Protein AF-A0A699XRI7-F1 (afdb_monomer)

Secondary structure (DSSP, 8-state):
--HHHHHHHHHHS-HHHHHHHHHTTT--EEE-TTS-EEETT--HHHHHHHHHHHHHHTT-----S-------B-TTSSB-

Mean predicted aligned error: 4.86 Å

Structure (mmCIF, N/CA/C/O backbone):
data_AF-A0A699XRI7-F1
#
_entry.id   AF-A0A699XRI7-F1
#
loop_
_atom_site.group_PDB
_atom_site.id
_atom_site.type_symbol
_atom_site.label_atom_id
_atom_site.label_alt_id
_atom_site.label_comp_id
_atom_site.label_asym_id
_atom_site.label_entity_id
_atom_site.label_seq_id
_atom_site.pdbx_PDB_ins_code
_atom_site.Cartn_x
_atom_site.Cartn_y
_atom_site.Cartn_z
_atom_site.occupancy
_atom_site.B_iso_or_equiv
_atom_site.auth_seq_id
_atom_site.auth_comp_id
_atom_site.auth_asym_id
_atom_site.auth_atom_id
_atom_site.pdbx_PDB_model_num
ATOM 1 N N . ARG A 1 1 ? 14.992 11.561 10.121 1.00 47.12 1 ARG A N 1
ATOM 2 C CA . ARG A 1 1 ? 14.045 11.408 11.261 1.00 47.12 1 ARG A CA 1
ATOM 3 C C . ARG A 1 1 ? 13.008 10.345 10.861 1.00 47.12 1 ARG A C 1
ATOM 5 O O . ARG A 1 1 ? 12.635 10.363 9.702 1.00 47.12 1 ARG A O 1
ATOM 12 N N . GLY A 1 2 ? 12.635 9.389 11.728 1.00 58.97 2 GLY A N 1
ATOM 13 C CA . GLY A 1 2 ? 11.636 8.325 11.440 1.00 58.97 2 GLY A CA 1
ATOM 14 C C . GLY A 1 2 ? 12.168 6.886 11.259 1.00 58.97 2 GLY A C 1
ATOM 15 O O . GLY A 1 2 ? 11.449 5.926 11.514 1.00 58.97 2 GLY A O 1
ATOM 16 N N . GLY A 1 3 ? 13.450 6.702 10.917 1.00 61.88 3 GLY A N 1
ATOM 17 C CA . GLY A 1 3 ? 14.000 5.371 10.596 1.00 61.88 3 GLY A CA 1
ATOM 18 C C . GLY A 1 3 ? 13.931 4.333 11.728 1.00 61.88 3 GLY A C 1
ATOM 19 O O . GLY A 1 3 ? 13.788 3.146 11.459 1.00 61.88 3 GLY A O 1
ATOM 20 N N . ARG A 1 4 ? 13.971 4.760 13.002 1.00 68.44 4 ARG A N 1
ATOM 21 C CA . ARG A 1 4 ? 13.890 3.831 14.145 1.00 68.44 4 ARG A CA 1
ATOM 22 C C . ARG A 1 4 ? 12.471 3.300 14.384 1.00 68.44 4 ARG A C 1
ATOM 24 O O . ARG A 1 4 ? 12.337 2.160 14.803 1.00 68.44 4 ARG A O 1
ATOM 31 N N . GLN A 1 5 ? 11.440 4.097 14.093 1.00 79.06 5 GLN A N 1
ATOM 32 C CA . GLN A 1 5 ? 10.029 3.720 14.281 1.00 79.06 5 GLN A CA 1
ATOM 33 C C . GLN A 1 5 ? 9.540 2.768 13.183 1.00 79.06 5 GLN A C 1
ATOM 35 O O . GLN A 1 5 ? 8.735 1.885 13.445 1.00 79.06 5 GLN A O 1
ATOM 40 N N . LEU A 1 6 ? 10.075 2.894 11.965 1.00 85.75 6 LEU A N 1
ATOM 41 C CA . LEU A 1 6 ? 9.704 2.024 10.845 1.00 85.75 6 LEU A CA 1
ATOM 42 C C . LEU A 1 6 ? 10.449 0.681 10.838 1.00 85.75 6 LEU A C 1
ATOM 44 O O . LEU A 1 6 ? 10.054 -0.226 10.112 1.00 85.75 6 LEU A O 1
ATOM 48 N N . LYS A 1 7 ? 11.504 0.522 11.652 1.00 87.56 7 LYS A N 1
ATOM 49 C CA . LYS A 1 7 ? 12.325 -0.700 11.679 1.00 87.56 7 LYS A CA 1
ATOM 50 C C . LYS A 1 7 ? 11.501 -1.951 11.998 1.00 87.56 7 LYS A C 1
ATOM 52 O O . LYS A 1 7 ? 11.782 -3.011 11.453 1.00 87.56 7 LYS A O 1
ATOM 57 N N . GLU A 1 8 ? 10.507 -1.843 12.876 1.00 89.62 8 GLU A N 1
ATOM 58 C CA . GLU A 1 8 ? 9.618 -2.962 13.215 1.00 89.62 8 GLU A CA 1
ATOM 59 C C . GLU A 1 8 ? 8.583 -3.229 12.118 1.00 89.62 8 GLU A C 1
ATOM 61 O O . GLU A 1 8 ? 8.306 -4.382 11.803 1.00 89.62 8 GLU A O 1
ATOM 66 N N . ALA A 1 9 ? 8.049 -2.176 11.493 1.00 91.75 9 ALA A N 1
ATOM 67 C CA . ALA A 1 9 ? 7.119 -2.310 10.376 1.00 91.75 9 ALA A CA 1
ATOM 68 C C . ALA A 1 9 ? 7.784 -3.015 9.184 1.00 91.75 9 ALA A C 1
ATOM 70 O O . ALA A 1 9 ? 7.229 -3.978 8.666 1.00 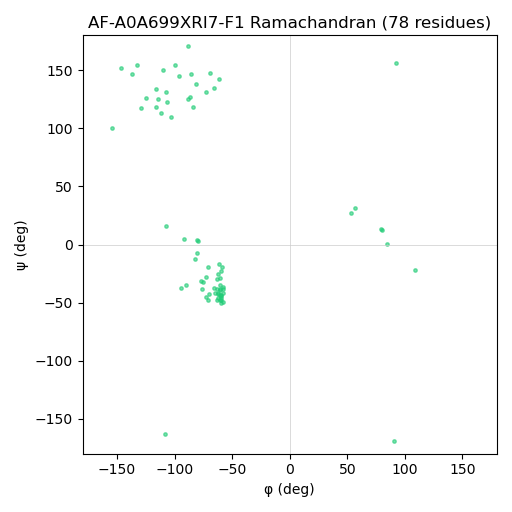91.75 9 ALA A O 1
ATOM 71 N N . PHE A 1 10 ? 9.012 -2.625 8.822 1.00 91.31 10 PHE A N 1
ATOM 72 C CA . PHE A 1 10 ? 9.750 -3.241 7.713 1.00 91.31 10 PHE A CA 1
ATOM 73 C C . PHE A 1 10 ? 10.239 -4.665 7.988 1.00 91.31 10 PHE A C 1
ATOM 75 O O . PHE A 1 10 ? 10.519 -5.389 7.041 1.00 91.31 10 PHE A O 1
ATOM 82 N N . GLN A 1 11 ? 10.322 -5.086 9.254 1.00 91.31 11 GLN A N 1
ATOM 83 C CA . GLN A 1 11 ? 10.536 -6.499 9.588 1.00 91.31 11 GLN A CA 1
ATOM 84 C C . GLN A 1 11 ? 9.287 -7.349 9.331 1.00 91.31 11 GLN A C 1
ATOM 86 O O . GLN A 1 11 ? 9.414 -8.540 9.073 1.00 91.31 11 GLN A O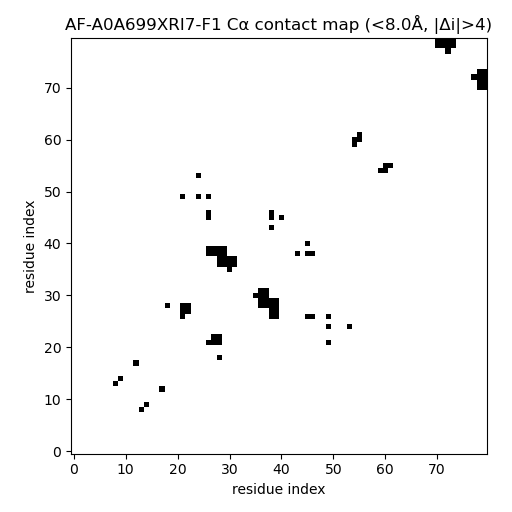 1
ATOM 91 N N . LYS A 1 12 ? 8.090 -6.755 9.423 1.00 94.56 12 LYS A N 1
ATOM 92 C CA . LYS A 1 12 ? 6.813 -7.443 9.176 1.00 94.56 12 LYS A CA 1
ATOM 93 C C . LYS A 1 12 ? 6.376 -7.366 7.713 1.00 94.56 12 LYS A C 1
ATOM 95 O O . LYS A 1 12 ? 5.724 -8.285 7.236 1.00 94.56 12 LYS A O 1
ATOM 100 N N . PHE A 1 13 ? 6.670 -6.253 7.043 1.00 96.56 13 PHE A N 1
ATOM 101 C CA . PHE A 1 13 ? 6.295 -6.005 5.656 1.00 96.56 13 PHE A CA 1
ATOM 102 C C . PHE A 1 13 ? 7.269 -5.005 5.017 1.00 96.56 13 PHE A C 1
ATOM 104 O O . PHE A 1 13 ? 7.193 -3.795 5.252 1.00 96.56 13 PHE A O 1
ATOM 111 N N . GLY A 1 14 ? 8.219 -5.519 4.241 1.00 95.06 14 GLY A N 1
ATOM 112 C CA . GLY A 1 14 ? 9.259 -4.749 3.565 1.00 95.06 14 GLY A CA 1
ATOM 113 C C . GLY A 1 14 ? 9.070 -4.655 2.049 1.00 95.06 14 GLY A C 1
ATOM 114 O O . GLY A 1 14 ? 8.002 -4.916 1.492 1.00 95.06 14 GLY A O 1
ATOM 115 N N . VAL A 1 15 ? 10.149 -4.280 1.356 1.00 95.00 15 VAL A N 1
ATOM 116 C CA . VAL A 1 15 ? 10.167 -4.165 -0.113 1.00 95.00 15 VAL A CA 1
ATOM 117 C C . VAL A 1 15 ? 9.857 -5.503 -0.804 1.00 95.00 15 VAL A C 1
ATOM 119 O O . VAL A 1 15 ? 8.985 -5.503 -1.673 1.00 95.00 15 VAL A O 1
ATOM 122 N N . PRO A 1 16 ? 10.473 -6.647 -0.428 1.00 96.12 16 PRO A N 1
ATOM 123 C CA . PRO A 1 16 ? 10.154 -7.928 -1.063 1.00 96.12 16 PRO A CA 1
ATOM 124 C C . PRO A 1 16 ? 8.684 -8.323 -0.884 1.00 96.12 16 PRO A C 1
ATOM 126 O O . PRO A 1 16 ? 8.051 -8.788 -1.830 1.00 96.12 16 PRO A O 1
ATOM 129 N N . ASP A 1 17 ? 8.120 -8.074 0.302 1.00 98.00 17 ASP A N 1
ATOM 130 C CA . ASP A 1 17 ? 6.711 -8.351 0.589 1.00 98.00 17 ASP A CA 1
ATOM 131 C C . ASP A 1 17 ? 5.792 -7.481 -0.263 1.00 98.00 17 ASP A C 1
ATOM 133 O O . ASP A 1 17 ? 4.823 -7.980 -0.826 1.00 98.00 17 ASP A O 1
ATOM 137 N N . THR A 1 18 ? 6.133 -6.201 -0.430 1.00 96.94 18 THR A N 1
ATOM 138 C CA . THR A 1 18 ? 5.389 -5.272 -1.294 1.00 96.94 18 THR A CA 1
ATOM 139 C C . THR A 1 18 ? 5.365 -5.764 -2.743 1.00 96.94 18 THR A C 1
ATOM 141 O O . THR A 1 18 ? 4.294 -5.826 -3.350 1.00 96.94 18 THR A O 1
ATOM 144 N N . ILE A 1 19 ? 6.519 -6.171 -3.289 1.00 97.50 19 ILE A N 1
ATOM 145 C CA . ILE A 1 19 ? 6.624 -6.710 -4.656 1.00 97.50 19 ILE A CA 1
ATOM 146 C C . ILE A 1 19 ? 5.758 -7.966 -4.799 1.00 97.50 19 ILE A C 1
ATOM 148 O O . ILE A 1 19 ? 4.935 -8.055 -5.712 1.00 97.50 19 ILE A O 1
ATOM 152 N N . ASN A 1 20 ? 5.899 -8.914 -3.871 1.00 98.25 20 ASN A N 1
ATOM 153 C CA . ASN A 1 20 ? 5.149 -10.168 -3.891 1.00 98.25 20 ASN A CA 1
ATOM 154 C C . ASN A 1 20 ? 3.639 -9.940 -3.739 1.00 98.25 20 ASN A C 1
ATOM 156 O O . ASN A 1 20 ? 2.842 -10.598 -4.409 1.00 98.25 20 ASN A O 1
ATOM 160 N N . TRP A 1 21 ? 3.232 -8.991 -2.895 1.00 98.44 21 TRP A N 1
ATOM 161 C CA . TRP A 1 21 ? 1.828 -8.667 -2.650 1.00 98.44 21 TRP A CA 1
ATOM 162 C C . TRP A 1 21 ? 1.128 -8.159 -3.914 1.00 98.44 21 TRP A C 1
ATOM 164 O O . TRP A 1 21 ? -0.002 -8.578 -4.195 1.00 98.44 21 TRP A O 1
ATOM 174 N N . PHE A 1 22 ? 1.808 -7.302 -4.685 1.00 98.44 22 PHE A N 1
ATOM 175 C CA . PHE A 1 22 ? 1.330 -6.819 -5.982 1.00 98.44 22 PHE A CA 1
ATOM 176 C C . PHE A 1 22 ? 1.359 -7.919 -7.049 1.00 98.44 22 PHE A C 1
ATOM 178 O O . PHE A 1 22 ? 0.365 -8.093 -7.757 1.00 98.44 22 PHE A O 1
ATOM 185 N N . ALA A 1 23 ? 2.425 -8.723 -7.108 1.00 98.12 23 ALA A N 1
ATOM 186 C CA . ALA A 1 23 ? 2.540 -9.825 -8.064 1.00 98.12 23 ALA A CA 1
ATOM 187 C C . ALA A 1 23 ? 1.414 -10.862 -7.897 1.00 98.12 23 ALA A C 1
ATOM 189 O O . ALA A 1 23 ? 0.779 -11.250 -8.877 1.00 98.12 23 ALA A O 1
ATOM 190 N N . GLN A 1 24 ? 1.077 -11.236 -6.656 1.00 98.06 24 GLN A N 1
ATOM 191 C CA . GLN A 1 24 ? -0.056 -12.126 -6.344 1.00 98.06 24 GLN A CA 1
ATOM 192 C C . GLN A 1 24 ? -1.421 -11.559 -6.771 1.00 98.06 24 GLN A C 1
ATOM 194 O O . GLN A 1 24 ? -2.403 -12.294 -6.843 1.00 98.06 24 GLN A O 1
ATOM 199 N N . ARG A 1 25 ? -1.499 -10.252 -7.035 1.00 97.81 25 ARG A N 1
ATOM 200 C CA . ARG A 1 25 ? -2.705 -9.538 -7.482 1.00 97.81 25 ARG A CA 1
ATOM 201 C C . ARG A 1 25 ? -2.624 -9.123 -8.951 1.00 97.81 25 ARG A C 1
ATOM 203 O O . ARG A 1 25 ? -3.413 -8.292 -9.386 1.00 97.81 25 ARG A O 1
ATOM 210 N N . GLY A 1 26 ? -1.692 -9.706 -9.708 1.00 97.25 26 GLY A N 1
ATOM 211 C CA . GLY A 1 26 ? -1.560 -9.492 -11.149 1.00 97.25 26 GLY A CA 1
ATOM 212 C C . GLY A 1 26 ? -0.866 -8.188 -11.540 1.00 97.25 26 GLY A C 1
ATOM 213 O O . GLY A 1 26 ? -0.915 -7.811 -12.707 1.00 97.25 26 GLY A O 1
ATOM 214 N N . VAL A 1 27 ? -0.214 -7.496 -10.600 1.00 98.44 27 VAL A N 1
ATOM 215 C CA . VAL A 1 27 ? 0.555 -6.282 -10.894 1.00 98.44 27 VAL A CA 1
ATOM 216 C C . VAL A 1 27 ? 2.044 -6.603 -10.908 1.00 98.44 27 VAL A C 1
ATOM 218 O O . VAL A 1 27 ? 2.658 -6.834 -9.868 1.00 98.44 27 VAL A O 1
ATOM 221 N N . THR A 1 28 ? 2.643 -6.571 -12.096 1.00 98.00 28 THR A N 1
ATOM 222 C CA . THR A 1 28 ? 4.096 -6.675 -12.262 1.00 98.00 28 THR A CA 1
ATOM 223 C C . THR A 1 28 ? 4.737 -5.298 -12.143 1.00 98.00 28 THR A C 1
ATOM 225 O O . THR A 1 28 ? 4.361 -4.369 -12.867 1.00 98.00 28 THR A O 1
ATOM 228 N N . LEU A 1 29 ? 5.726 -5.180 -11.257 1.00 98.25 29 LEU A N 1
ATOM 229 C CA . LEU A 1 29 ? 6.528 -3.972 -11.082 1.00 98.25 29 LEU A CA 1
ATOM 230 C C . LEU A 1 29 ? 7.835 -4.064 -11.880 1.00 98.25 29 LEU A C 1
ATOM 232 O O . LEU A 1 29 ? 8.428 -5.137 -11.992 1.00 98.25 29 LEU A O 1
ATOM 236 N N . LYS A 1 30 ? 8.290 -2.926 -12.402 1.00 97.56 30 LYS A N 1
ATOM 237 C CA . LYS A 1 30 ? 9.626 -2.716 -12.967 1.00 97.56 30 LYS A CA 1
ATOM 238 C C . LYS A 1 30 ? 10.429 -1.797 -12.054 1.00 97.56 30 LYS A C 1
ATOM 240 O O . LYS A 1 30 ? 9.849 -0.929 -11.405 1.00 97.56 30 LYS A O 1
ATOM 245 N N . THR A 1 31 ? 11.745 -1.969 -12.046 1.00 97.31 31 THR A N 1
ATOM 246 C CA . THR A 1 31 ? 12.681 -1.118 -11.302 1.00 97.31 31 THR A CA 1
ATOM 247 C C . THR A 1 31 ? 13.441 -0.232 -12.279 1.00 97.31 31 THR A C 1
ATOM 249 O O . THR A 1 31 ? 13.965 -0.723 -13.279 1.00 97.31 31 THR A O 1
ATOM 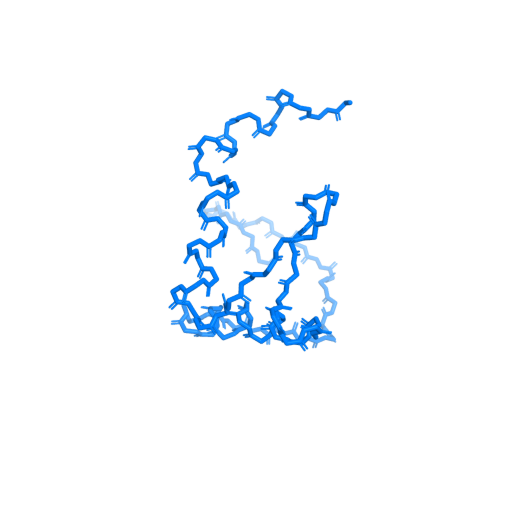252 N N . GLU A 1 32 ? 13.498 1.064 -12.002 1.00 96.88 32 GLU A N 1
ATOM 253 C CA . GLU A 1 32 ? 14.286 2.032 -12.766 1.00 96.88 32 GLU A CA 1
ATOM 254 C C . GLU A 1 32 ? 15.723 2.136 -12.231 1.00 96.88 32 GLU A C 1
ATOM 256 O O . GLU 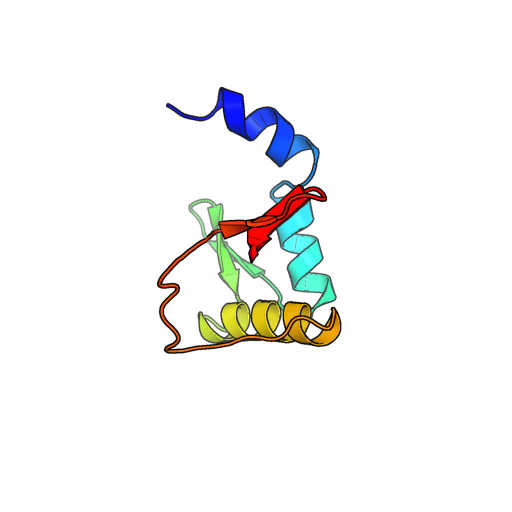A 1 32 ? 16.057 1.592 -11.178 1.00 96.88 32 GLU A O 1
ATOM 261 N N . ALA A 1 33 ? 16.596 2.841 -12.956 1.00 96.12 33 ALA A N 1
ATOM 262 C CA . ALA A 1 33 ? 18.026 2.930 -12.642 1.00 96.12 33 ALA A CA 1
ATOM 263 C C . ALA A 1 33 ? 18.336 3.527 -11.254 1.00 96.12 33 ALA A C 1
ATOM 265 O O . ALA A 1 33 ? 19.397 3.264 -10.694 1.00 96.12 33 ALA A O 1
ATOM 266 N N . ASP A 1 34 ? 17.416 4.309 -10.691 1.00 95.62 34 ASP A N 1
ATOM 267 C CA . ASP A 1 34 ? 17.530 4.908 -9.358 1.00 95.62 34 ASP A CA 1
ATOM 268 C C . ASP A 1 34 ? 16.921 4.042 -8.237 1.00 95.62 34 ASP A C 1
ATOM 270 O O . ASP A 1 34 ? 16.883 4.455 -7.078 1.00 95.62 34 ASP A O 1
ATOM 274 N N . GLY A 1 35 ? 16.451 2.835 -8.568 1.00 93.88 35 GLY A N 1
ATOM 275 C CA . GLY A 1 35 ? 15.853 1.893 -7.626 1.00 93.88 35 GLY A CA 1
ATOM 276 C C . GLY A 1 35 ? 14.367 2.127 -7.351 1.00 93.88 35 GLY A C 1
ATOM 277 O O . GLY A 1 35 ? 13.773 1.365 -6.581 1.00 93.88 35 GLY A O 1
ATOM 278 N N . ARG A 1 36 ? 13.736 3.136 -7.967 1.00 96.44 36 ARG A N 1
ATOM 279 C CA . ARG A 1 36 ? 12.282 3.318 -7.872 1.00 96.44 36 ARG A CA 1
ATOM 280 C C . ARG A 1 36 ? 11.557 2.206 -8.617 1.00 96.44 36 ARG A C 1
ATOM 282 O O . ARG A 1 36 ? 12.033 1.707 -9.633 1.00 96.44 36 ARG A O 1
ATOM 289 N N . MET A 1 37 ? 10.384 1.841 -8.109 1.00 97.25 37 MET A N 1
ATOM 290 C CA . MET A 1 37 ? 9.549 0.798 -8.692 1.00 97.25 37 MET A CA 1
ATOM 291 C C . MET A 1 37 ? 8.225 1.369 -9.182 1.00 97.25 37 MET A C 1
ATOM 293 O O . MET A 1 37 ? 7.557 2.109 -8.461 1.00 97.25 37 MET A O 1
ATOM 297 N N . PHE A 1 38 ? 7.838 0.977 -10.391 1.00 98.06 38 PHE A N 1
ATOM 298 C CA . PHE A 1 38 ? 6.604 1.398 -11.053 1.00 98.06 38 PHE A CA 1
ATOM 299 C C . PHE A 1 38 ? 5.875 0.182 -11.627 1.00 98.06 38 PHE A C 1
ATOM 301 O O . PHE A 1 38 ? 6.522 -0.822 -11.929 1.00 98.06 38 PHE A O 1
ATOM 308 N N . PRO A 1 39 ? 4.543 0.222 -11.804 1.00 98.31 39 PRO A N 1
ATOM 309 C CA . PRO A 1 39 ? 3.862 -0.817 -12.563 1.00 98.31 39 PRO A CA 1
ATOM 310 C C . PRO A 1 39 ? 4.384 -0.829 -14.001 1.00 98.31 39 PRO A C 1
ATOM 312 O O . PRO A 1 39 ? 4.619 0.216 -14.604 1.00 98.31 39 PRO A O 1
ATOM 315 N N . THR A 1 40 ? 4.520 -2.017 -14.580 1.00 98.31 40 THR A N 1
ATOM 316 C CA . THR A 1 40 ? 4.927 -2.188 -15.988 1.00 98.31 40 THR A CA 1
ATOM 317 C C . THR A 1 40 ? 3.989 -1.504 -16.987 1.00 98.31 40 THR A C 1
ATOM 319 O O . THR A 1 40 ? 4.397 -1.225 -18.106 1.00 98.31 40 THR A O 1
ATOM 322 N N . THR A 1 41 ? 2.757 -1.191 -16.577 1.00 98.06 41 THR A N 1
ATOM 323 C CA . THR A 1 41 ? 1.766 -0.454 -17.371 1.00 98.06 41 THR A CA 1
ATOM 324 C C . THR A 1 41 ? 1.975 1.064 -17.372 1.00 98.06 41 THR A C 1
ATOM 326 O O . THR A 1 41 ? 1.196 1.759 -18.014 1.00 98.06 41 THR A O 1
ATOM 329 N N . ASP A 1 42 ? 2.910 1.590 -16.571 1.00 97.31 42 ASP A N 1
ATOM 330 C CA . ASP A 1 42 ? 3.156 3.032 -16.395 1.00 97.31 42 ASP A CA 1
ATOM 331 C C . ASP A 1 42 ? 1.919 3.862 -16.006 1.00 97.31 42 ASP A C 1
ATOM 333 O O . ASP A 1 42 ? 1.836 5.060 -16.259 1.00 97.31 42 ASP A O 1
ATOM 337 N N . SER A 1 43 ? 0.950 3.228 -15.339 1.00 98.12 43 SER A N 1
ATOM 338 C CA . SER A 1 43 ? -0.290 3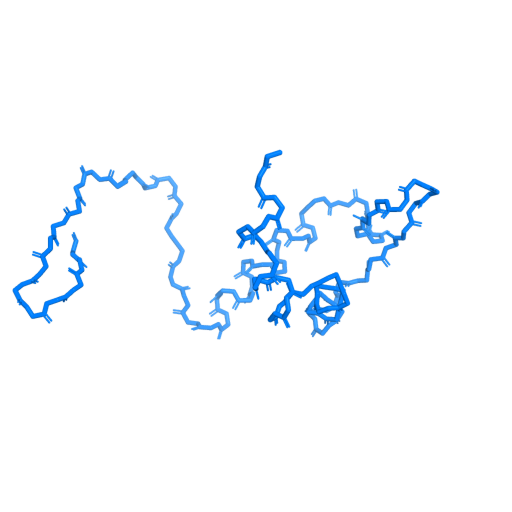.869 -14.900 1.00 98.12 43 SER A CA 1
ATOM 339 C C . SER A 1 43 ? -0.482 3.693 -13.402 1.00 98.12 43 SER A C 1
ATOM 341 O O . SER A 1 43 ? -0.491 2.571 -12.892 1.00 98.12 43 SER A O 1
ATOM 343 N N . SER A 1 44 ? -0.685 4.804 -12.693 1.00 97.75 44 SER A N 1
ATOM 344 C CA . SER A 1 44 ? -1.046 4.790 -11.271 1.00 97.75 44 SER A CA 1
ATOM 345 C C . SER A 1 44 ? -2.393 4.107 -11.024 1.00 97.75 44 SER A C 1
ATOM 347 O O . SER A 1 44 ? -2.600 3.532 -9.954 1.00 97.75 44 SER A O 1
ATOM 349 N N . GLU A 1 45 ? -3.281 4.092 -12.022 1.00 98.44 45 GLU A N 1
ATOM 350 C CA . GLU A 1 45 ? -4.577 3.420 -11.949 1.00 98.44 45 GLU A CA 1
ATOM 351 C C . GLU A 1 45 ? -4.430 1.910 -11.711 1.00 98.44 45 GLU A C 1
ATOM 353 O O . GLU A 1 45 ? -5.211 1.331 -10.959 1.00 98.44 45 GLU A O 1
ATOM 358 N N . THR A 1 46 ? -3.389 1.278 -12.264 1.00 98.44 46 THR A N 1
ATOM 359 C CA . THR A 1 46 ? -3.087 -0.145 -12.032 1.00 98.44 46 THR A CA 1
ATOM 360 C C . THR A 1 46 ? -2.879 -0.440 -10.547 1.00 98.44 46 THR A C 1
ATOM 362 O O . THR A 1 46 ? -3.381 -1.436 -10.028 1.00 98.44 46 THR A O 1
ATOM 365 N N . ILE A 1 47 ? -2.177 0.450 -9.840 1.00 98.31 47 ILE A N 1
ATOM 366 C CA . ILE A 1 47 ? -1.939 0.322 -8.398 1.00 98.31 47 ILE A CA 1
ATOM 367 C C . ILE A 1 47 ? -3.221 0.611 -7.613 1.00 98.31 47 ILE A C 1
ATOM 369 O O . ILE A 1 47 ? -3.567 -0.157 -6.714 1.00 98.31 47 ILE A O 1
ATOM 373 N N . ALA A 1 48 ? -3.944 1.679 -7.967 1.00 98.19 48 ALA A N 1
ATOM 374 C CA . ALA A 1 48 ? -5.192 2.055 -7.302 1.00 98.19 48 ALA A CA 1
ATOM 375 C C . ALA A 1 48 ? -6.235 0.927 -7.372 1.00 98.19 48 ALA A C 1
ATOM 377 O O . ALA A 1 48 ? -6.745 0.498 -6.336 1.00 98.19 48 ALA A O 1
ATOM 378 N N . ARG A 1 49 ? -6.469 0.366 -8.565 1.00 98.25 49 ARG A N 1
ATOM 379 C CA . ARG A 1 49 ? -7.397 -0.757 -8.766 1.00 98.25 49 ARG A CA 1
ATOM 380 C C . ARG A 1 49 ? -6.983 -1.993 -7.974 1.00 98.25 49 ARG A C 1
ATOM 382 O O . ARG A 1 49 ? -7.820 -2.595 -7.314 1.00 98.25 49 ARG A O 1
ATOM 389 N N . ALA A 1 50 ? -5.694 -2.343 -7.959 1.00 98.31 50 ALA A N 1
ATOM 390 C CA . ALA A 1 50 ? -5.217 -3.499 -7.199 1.00 98.31 50 ALA A CA 1
ATOM 391 C C . ALA A 1 50 ? -5.484 -3.371 -5.687 1.00 98.31 50 ALA A C 1
ATOM 393 O O . ALA A 1 50 ? -5.844 -4.362 -5.040 1.00 98.31 50 ALA A O 1
ATOM 394 N N . LEU A 1 51 ? -5.333 -2.165 -5.128 1.00 98.31 51 LEU A N 1
ATOM 395 C CA . LEU A 1 51 ? -5.635 -1.868 -3.724 1.00 98.31 51 LEU A CA 1
ATOM 396 C C . LEU A 1 51 ? -7.145 -1.875 -3.451 1.00 98.31 51 LEU A C 1
ATOM 398 O O . LEU A 1 51 ? -7.587 -2.527 -2.503 1.00 98.31 51 LEU A O 1
ATOM 402 N N . GLU A 1 52 ? -7.937 -1.203 -4.289 1.00 98.06 52 GLU A N 1
ATOM 403 C CA . GLU A 1 52 ? -9.399 -1.170 -4.163 1.00 98.06 52 GLU A CA 1
ATOM 404 C C . GLU A 1 52 ? -10.008 -2.571 -4.257 1.00 98.06 52 GLU A C 1
ATOM 406 O O . GLU A 1 52 ? -10.816 -2.959 -3.411 1.00 98.06 52 GLU A O 1
ATOM 411 N N . ASP A 1 53 ? -9.579 -3.367 -5.234 1.00 98.00 53 ASP A N 1
ATOM 412 C CA . ASP A 1 53 ? -10.053 -4.735 -5.412 1.00 98.00 53 ASP A CA 1
ATOM 413 C C . ASP A 1 53 ? -9.635 -5.630 -4.245 1.00 98.00 53 ASP A C 1
ATOM 415 O O . ASP A 1 53 ? -10.405 -6.488 -3.812 1.00 98.00 53 ASP A O 1
ATOM 419 N N . ALA A 1 54 ? -8.425 -5.443 -3.705 1.00 98.31 54 ALA A N 1
ATOM 420 C CA . ALA A 1 54 ? -7.991 -6.169 -2.516 1.00 98.31 54 ALA A CA 1
ATOM 421 C C . ALA A 1 54 ? -8.871 -5.843 -1.300 1.00 98.31 54 ALA A C 1
ATOM 423 O O . ALA A 1 54 ? -9.270 -6.765 -0.588 1.00 98.31 54 ALA A O 1
ATOM 424 N N . ALA A 1 55 ? -9.215 -4.569 -1.095 1.00 98.25 55 ALA A N 1
ATOM 425 C CA . ALA A 1 55 ? -10.118 -4.148 -0.029 1.00 98.25 55 ALA A CA 1
ATOM 426 C C . ALA A 1 55 ? -11.528 -4.735 -0.222 1.00 98.25 55 ALA A C 1
ATOM 428 O O . ALA A 1 55 ? -12.072 -5.347 0.700 1.00 98.25 55 ALA A O 1
ATOM 429 N N . ARG A 1 56 ? -12.091 -4.646 -1.435 1.00 97.62 56 ARG A N 1
ATOM 430 C CA . ARG A 1 56 ? -13.411 -5.222 -1.755 1.00 97.62 56 ARG A CA 1
ATOM 431 C C . ARG A 1 56 ? -13.446 -6.734 -1.531 1.00 97.62 56 ARG A C 1
ATOM 433 O O . ARG A 1 56 ? -14.383 -7.228 -0.911 1.00 97.62 56 ARG A O 1
ATOM 440 N N . ARG A 1 57 ? -12.415 -7.470 -1.969 1.00 97.38 57 ARG A N 1
ATOM 441 C CA . ARG A 1 57 ? -12.299 -8.926 -1.740 1.00 97.38 57 ARG A CA 1
ATOM 442 C C . ARG A 1 57 ? -12.202 -9.295 -0.260 1.00 97.38 57 ARG A C 1
ATOM 444 O O . ARG A 1 57 ? -12.655 -10.368 0.116 1.00 97.38 57 ARG A O 1
ATOM 451 N N . ALA A 1 58 ? -11.647 -8.417 0.571 1.00 98.19 58 ALA A N 1
ATOM 452 C CA . ALA A 1 58 ? -11.610 -8.589 2.022 1.00 98.19 58 ALA A CA 1
ATOM 453 C C . ALA A 1 58 ? -12.935 -8.209 2.720 1.00 98.19 58 ALA A C 1
ATOM 455 O O . ALA A 1 58 ? -13.003 -8.236 3.946 1.00 98.19 58 ALA A O 1
ATOM 456 N N . GLY A 1 59 ? -13.981 -7.838 1.971 1.00 98.19 59 GLY A N 1
ATOM 457 C CA . GLY A 1 59 ? -15.275 -7.427 2.521 1.00 98.19 59 GLY A CA 1
ATOM 458 C C . GLY A 1 59 ? -15.319 -5.979 3.019 1.00 98.19 59 GLY A C 1
ATOM 459 O O . GLY A 1 59 ? -16.277 -5.589 3.686 1.00 98.19 59 GLY A O 1
ATOM 460 N N . VAL A 1 60 ? -14.311 -5.159 2.701 1.00 98.12 60 VAL A N 1
ATOM 461 C CA . VAL A 1 60 ? -14.270 -3.747 3.105 1.00 98.12 60 VAL A CA 1
ATOM 462 C C . VAL A 1 60 ? -15.270 -2.932 2.286 1.00 98.12 60 VAL A C 1
ATOM 464 O O . VAL A 1 60 ? -15.292 -2.986 1.054 1.00 98.12 60 VAL A O 1
ATOM 467 N N . ARG A 1 61 ? -16.075 -2.116 2.974 1.00 96.94 61 ARG A N 1
ATOM 468 C CA . ARG A 1 61 ? -16.962 -1.121 2.355 1.00 96.94 61 ARG A CA 1
ATOM 469 C C . ARG A 1 61 ? -16.206 0.193 2.177 1.00 96.94 61 ARG A C 1
ATOM 471 O O . ARG A 1 61 ? -15.676 0.730 3.142 1.00 96.94 61 ARG A O 1
ATOM 478 N N . ILE A 1 62 ? -16.175 0.709 0.951 1.00 96.06 62 ILE A N 1
ATOM 479 C CA . ILE A 1 62 ? -15.464 1.945 0.605 1.00 96.06 62 ILE A CA 1
ATOM 480 C C . ILE A 1 62 ? -16.490 3.056 0.379 1.00 96.06 62 ILE A C 1
ATOM 482 O O . ILE A 1 62 ? -17.350 2.930 -0.494 1.00 96.06 62 ILE A O 1
ATOM 486 N N . PHE A 1 63 ? -16.371 4.143 1.139 1.00 96.38 63 PHE A N 1
ATOM 487 C CA . PHE A 1 63 ? -17.184 5.350 0.993 1.00 96.38 63 PHE A CA 1
ATOM 488 C C . PHE A 1 63 ? -16.296 6.491 0.501 1.00 96.38 63 PHE A C 1
ATOM 490 O O . PHE A 1 63 ? -15.377 6.920 1.195 1.00 96.38 63 PHE A O 1
ATOM 497 N N . THR A 1 64 ? -16.535 6.955 -0.724 1.00 96.06 64 THR A N 1
ATOM 498 C CA . THR A 1 64 ? -15.827 8.102 -1.301 1.00 96.06 64 THR A CA 1
ATOM 499 C C . THR A 1 64 ? -16.691 9.350 -1.185 1.00 96.06 64 THR A C 1
ATOM 501 O O . THR A 1 64 ? -17.915 9.261 -1.131 1.00 96.06 64 THR A O 1
ATOM 504 N N . ARG A 1 65 ? -16.055 10.531 -1.155 1.00 96.69 65 ARG A N 1
ATOM 505 C CA . ARG A 1 65 ? -16.751 11.823 -0.975 1.00 96.69 65 ARG A CA 1
ATOM 506 C C . ARG A 1 65 ? -17.594 11.880 0.309 1.00 96.69 65 ARG A C 1
ATOM 508 O O . ARG A 1 65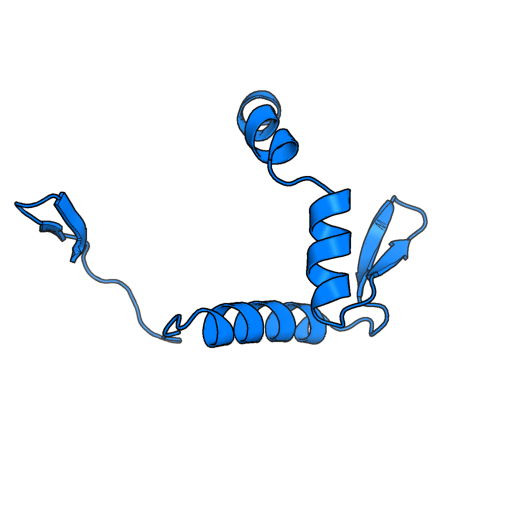 ? -18.614 12.557 0.356 1.00 96.69 65 ARG A O 1
ATOM 515 N N . THR A 1 66 ? -17.160 11.173 1.345 1.00 97.31 66 THR A N 1
ATOM 516 C CA . THR A 1 66 ? -17.800 11.156 2.660 1.00 97.31 66 THR A CA 1
ATOM 517 C C . THR A 1 66 ? -16.825 11.743 3.667 1.00 97.31 66 THR A C 1
ATOM 519 O O . THR A 1 66 ? -15.721 11.225 3.826 1.00 97.31 66 THR A O 1
ATOM 522 N N . ALA A 1 67 ? -17.204 12.849 4.304 1.00 96.31 67 ALA A N 1
ATOM 523 C CA . ALA A 1 67 ? -16.418 13.443 5.376 1.00 96.31 67 ALA A CA 1
ATOM 524 C C . ALA A 1 67 ? -16.695 12.708 6.694 1.00 96.31 67 ALA A C 1
ATOM 526 O O . ALA A 1 67 ? -17.840 12.375 6.989 1.00 96.31 67 ALA A O 1
ATOM 527 N N . ALA A 1 68 ? -15.647 12.459 7.479 1.00 94.50 68 ALA A N 1
ATOM 528 C CA . ALA A 1 68 ? -15.794 12.030 8.864 1.00 94.50 68 ALA A CA 1
ATOM 529 C C . ALA A 1 68 ? -15.987 13.279 9.737 1.00 94.50 68 ALA A C 1
ATOM 531 O O . ALA A 1 68 ? -15.109 14.140 9.767 1.00 94.50 68 ALA A O 1
ATOM 532 N N . GLU A 1 69 ? -17.133 13.392 10.408 1.00 95.88 69 GLU A N 1
ATOM 533 C CA . GLU A 1 69 ? -17.493 14.584 11.195 1.00 95.88 69 GLU A CA 1
ATOM 534 C C . GLU A 1 69 ? -17.121 14.446 12.672 1.00 95.88 69 GLU A C 1
ATOM 536 O O . GLU A 1 69 ? -16.662 15.397 13.302 1.00 95.88 69 GLU A O 1
ATOM 541 N N . GLN A 1 70 ? -17.287 13.245 13.221 1.00 95.19 70 GLN A N 1
ATOM 542 C CA . GLN A 1 70 ? -17.029 12.943 14.618 1.00 95.19 70 GLN A CA 1
ATOM 543 C C . GLN A 1 70 ? -16.521 11.508 14.745 1.00 95.19 70 GLN A C 1
ATOM 545 O O . GLN A 1 70 ? -16.830 10.655 13.917 1.00 95.19 70 GLN A O 1
ATOM 550 N N . ILE A 1 71 ? -15.729 11.264 15.786 1.00 95.06 71 ILE A N 1
ATOM 551 C CA . ILE A 1 71 ? -15.299 9.933 16.205 1.00 95.06 71 ILE A CA 1
ATOM 552 C C . ILE A 1 71 ? -15.606 9.843 17.696 1.00 95.06 71 ILE A C 1
ATOM 554 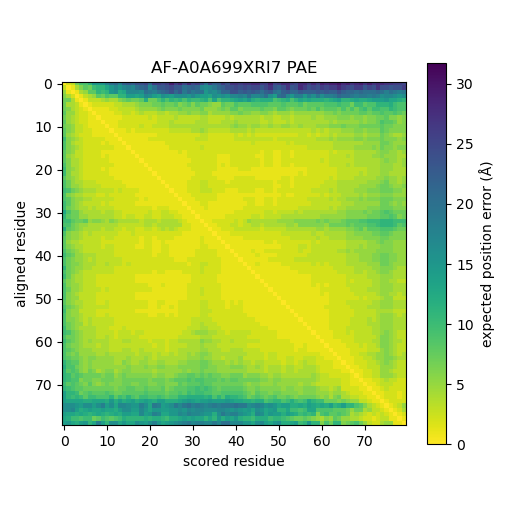O O . ILE A 1 71 ? -15.059 10.624 18.481 1.00 95.06 71 ILE A O 1
ATOM 558 N N . THR A 1 72 ? -16.490 8.929 18.090 1.00 95.50 72 THR A N 1
ATOM 559 C CA . THR A 1 72 ? -16.927 8.797 19.488 1.00 95.50 72 THR A CA 1
ATOM 560 C C . THR A 1 72 ? -16.464 7.464 20.060 1.00 95.50 72 THR A C 1
ATOM 562 O O . THR A 1 72 ? -16.778 6.429 19.476 1.00 95.50 72 THR A O 1
ATOM 565 N N . PRO A 1 73 ? -15.731 7.439 21.188 1.00 95.88 73 PRO A N 1
ATOM 566 C CA . PRO A 1 73 ? -15.357 6.182 21.819 1.00 95.88 73 PRO A CA 1
ATOM 567 C C . PRO A 1 73 ? -16.600 5.451 22.337 1.00 95.88 73 PRO A C 1
ATOM 569 O O . PRO A 1 73 ? -17.464 6.057 22.972 1.00 95.88 73 PRO A O 1
ATOM 572 N N . LEU A 1 74 ? -16.676 4.147 22.077 1.00 95.81 74 LEU A N 1
ATOM 573 C CA . LEU A 1 74 ? -17.763 3.304 22.571 1.00 95.81 74 LEU A CA 1
ATOM 574 C C . LEU A 1 74 ? -17.463 2.786 23.991 1.00 95.81 74 LEU A C 1
ATOM 576 O O . LEU A 1 74 ? -16.294 2.535 24.299 1.00 95.81 74 LEU A O 1
ATOM 580 N N . PRO A 1 75 ? -18.482 2.600 24.858 1.00 90.81 75 PRO A N 1
ATOM 581 C CA . PRO A 1 75 ? -18.289 2.126 26.234 1.00 90.81 75 PRO A CA 1
ATOM 582 C C . PRO A 1 75 ? -17.575 0.770 26.322 1.00 90.81 75 PRO A C 1
ATOM 584 O O . PRO A 1 75 ? -16.727 0.572 27.189 1.00 90.81 75 PRO A O 1
ATOM 587 N N . GLU A 1 76 ? -17.875 -0.143 25.398 1.00 92.31 76 GLU A N 1
ATOM 588 C CA . GLU A 1 76 ? -17.229 -1.455 25.255 1.00 92.31 76 GLU A CA 1
ATOM 589 C C . GLU A 1 76 ? -15.872 -1.432 24.519 1.00 92.31 76 GLU A C 1
ATOM 591 O O . GLU A 1 76 ? -15.254 -2.479 24.316 1.00 92.31 76 GLU A O 1
ATOM 596 N N . GLY A 1 77 ? -15.377 -0.248 24.150 1.00 88.25 77 GLY A N 1
ATOM 597 C CA . GLY A 1 77 ? -14.159 -0.066 23.366 1.00 88.25 77 GLY A CA 1
ATOM 598 C C . GLY A 1 77 ? -14.417 0.017 21.859 1.00 88.25 77 GLY A C 1
ATOM 599 O O . GLY A 1 77 ? -15.418 -0.462 21.334 1.00 88.25 77 GLY A O 1
ATOM 600 N N . GLY A 1 78 ? -13.489 0.656 21.148 1.00 89.69 78 GLY A N 1
ATOM 601 C CA . GLY A 1 78 ? -13.660 1.015 19.739 1.00 89.69 78 GLY A CA 1
ATOM 602 C C . GLY A 1 78 ? -14.267 2.406 19.559 1.00 89.69 78 GLY A C 1
ATOM 603 O O . GLY A 1 78 ? -14.335 3.193 20.505 1.00 89.69 78 GLY A O 1
ATOM 604 N N . PHE A 1 79 ? -14.662 2.719 18.327 1.00 89.50 79 PHE A N 1
ATOM 605 C CA . PHE A 1 79 ? -15.188 4.027 17.948 1.00 89.50 79 PHE A CA 1
ATOM 606 C C . PHE A 1 79 ? -16.406 3.875 17.036 1.00 89.50 79 PHE A C 1
AT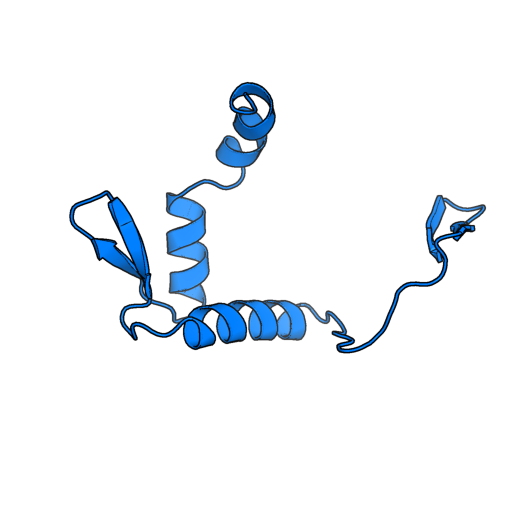OM 608 O O . PHE A 1 79 ? -16.449 2.944 16.228 1.00 89.50 79 PHE A O 1
ATOM 615 N N . ALA A 1 80 ? -17.351 4.803 17.164 1.00 79.38 80 ALA A N 1
ATOM 616 C CA . ALA A 1 80 ? -18.446 5.032 16.226 1.00 79.38 80 ALA A CA 1
ATOM 617 C C . ALA A 1 80 ? -18.246 6.350 15.474 1.00 79.38 80 ALA A C 1
ATOM 619 O O . ALA A 1 80 ? -17.715 7.309 16.094 1.00 79.38 80 ALA A O 1
#

pLDDT: mean 93.81, std 9.02, range [47.12, 98.44]

Sequence (80 aa):
RGGRQLKEAFQKFGVPDTINWFAQRGVTLKTEADGRMFPTTDSSETIARALEDAARRAGVRIFTRTAAEQITPLPEGGFA

Organism: Tanacetum cinerariifolium (NCBI:txid118510)

InterPro domains:
  IPR004792 3-Dehydro-bile acid delta(4,6)-reductase-like [PTHR42887] (6-77)
  IPR036188 FAD/NAD(P)-binding domain superfamily [G3DSA:3.50.50.60] (1-80)
  IPR036188 FAD/NAD(P)-binding domain superfamily [SSF51905] (3-73)
  IPR057661 RsdA/BaiN/AoA(So)-like, Rossmann fold-like domain [PF03486] (3-72)

Solvent-accessible surface area (backbone atoms only — not comparable to full-atom values): 5190 Å² total; per-residue (Å²): 136,64,70,79,74,45,51,63,52,45,73,78,58,36,70,70,51,53,52,50,59,36,44,78,65,78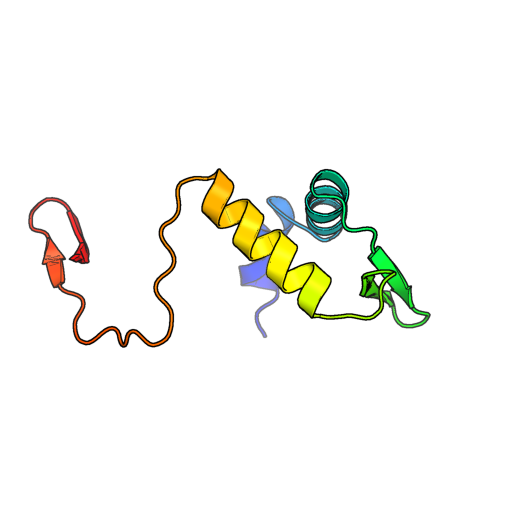,43,55,72,42,72,50,98,85,68,52,73,44,49,72,81,77,41,72,60,63,57,52,50,50,52,51,52,51,38,46,75,72,71,51,85,85,76,77,100,63,83,87,88,75,79,42,78,40,96,92,60,64,71,84

Foldseek 3Di:
DCPVVCPVVCVVANDVNVQVLCVVLVFHWDADPVRDIDTPVNDPVSVVCSVVVVCVVVVHDDDPPDDDDDWDADPVGDTD

Nearest PDB structures (foldseek):
  4cnk-assembly1_A  TM=9.406E-01  e=1.502E-04  Streptococcus cristatus
  2i0z-assembly1_A  TM=8.771E-01  e=5.357E-04  Bacillus cereus
  3v76-assembly1_A-2  TM=8.940E-01  e=2.128E-02  Sinorhizobium meliloti 1021
  6qh2-assembly1_A  TM=3.266E-01  e=4.443E-02  Escherichia coli SE11
  4pcb-assembly2_C  TM=3.594E-01  e=7.696E+00  Escherichia coli

Radius of gyration: 17.25 Å; Cα contacts (8 Å, |Δi|>4): 49; chains: 1; bounding box: 36×27×44 Å